Protein AF-D8QHE2-F1 (afdb_monomer_lite)

Secondary structure (DSSP, 8-state):
-----------S--PBP-TT-EE-TT-EEEEEETTEEEEEEESS-EE--GGG---TT-SSEEEEEE-

Foldseek 3Di:
DDQPPQDLDDDPDAAADDAQDWDDANHKHWDDDPNWIWMWGFHDTDGHDPVQPDDVPRPGIDTNDID

Radius of gyration: 11.23 Å; chains: 1; bounding box: 25×20×38 Å

Structure (mmCIF, N/CA/C/O backbone):
data_AF-D8QHE2-F1
#
_entry.id   AF-D8QHE2-F1
#
loop_
_atom_site.group_PDB
_atom_site.id
_atom_site.type_symbol
_atom_site.label_atom_id
_atom_site.label_alt_id
_atom_site.label_comp_id
_atom_site.label_asym_id
_atom_site.label_entity_id
_atom_site.label_seq_id
_atom_site.pdbx_PDB_ins_code
_atom_site.Cartn_x
_atom_site.Cartn_y
_atom_site.Cartn_z
_atom_site.occupancy
_atom_site.B_iso_or_equiv
_atom_site.auth_seq_id
_atom_site.auth_comp_id
_atom_site.auth_asym_id
_atom_site.auth_atom_id
_atom_site.pdbx_PDB_model_num
ATOM 1 N N . MET A 1 1 ? 0.037 1.641 -23.190 1.00 37.75 1 MET A N 1
ATOM 2 C CA . MET A 1 1 ? 0.302 0.762 -22.031 1.00 37.75 1 MET A CA 1
ATOM 3 C C . MET A 1 1 ? -0.772 1.056 -20.999 1.00 37.75 1 MET A C 1
ATOM 5 O O . MET A 1 1 ? -0.834 2.188 -20.544 1.00 37.75 1 MET A O 1
ATOM 9 N N . ALA A 1 2 ? -1.691 0.123 -20.741 1.00 40.38 2 ALA A N 1
ATOM 10 C CA . ALA A 1 2 ? -2.772 0.340 -19.783 1.00 40.38 2 ALA A CA 1
ATOM 11 C C . ALA A 1 2 ? -2.188 0.341 -18.366 1.00 40.38 2 ALA A C 1
ATOM 13 O O . ALA A 1 2 ? -1.688 -0.681 -17.902 1.00 40.38 2 ALA A O 1
ATOM 14 N N . THR A 1 3 ? -2.211 1.489 -17.693 1.00 49.75 3 THR A N 1
ATOM 15 C CA . THR A 1 3 ? -1.977 1.572 -16.253 1.00 49.75 3 THR A CA 1
ATOM 16 C C . THR A 1 3 ? -3.062 0.731 -15.596 1.00 49.75 3 THR A C 1
ATOM 18 O O . THR A 1 3 ? -4.240 1.075 -15.681 1.00 49.75 3 THR A O 1
ATOM 21 N N . ALA A 1 4 ? -2.697 -0.410 -15.010 1.00 52.38 4 ALA A N 1
ATOM 22 C CA . ALA A 1 4 ? -3.632 -1.182 -14.207 1.00 52.38 4 ALA A CA 1
ATOM 23 C C . ALA A 1 4 ? -4.184 -0.242 -13.130 1.00 52.38 4 ALA A C 1
ATOM 25 O O . ALA A 1 4 ? -3.422 0.284 -12.318 1.00 52.38 4 ALA A O 1
ATOM 26 N N . ALA A 1 5 ? -5.487 0.039 -13.179 1.00 61.03 5 ALA A N 1
ATOM 27 C CA . ALA A 1 5 ? -6.124 0.885 -12.186 1.00 61.03 5 ALA A CA 1
ATOM 28 C C . ALA A 1 5 ? -5.937 0.215 -10.823 1.00 61.03 5 ALA A C 1
ATOM 30 O O . ALA A 1 5 ? -6.405 -0.902 -10.597 1.00 61.03 5 ALA A O 1
ATOM 31 N N . ILE A 1 6 ? -5.197 0.875 -9.937 1.00 66.06 6 ILE A N 1
ATOM 32 C CA . ILE A 1 6 ? -4.959 0.383 -8.586 1.00 66.06 6 ILE A CA 1
ATOM 33 C C . ILE A 1 6 ? -6.315 0.252 -7.897 1.00 66.06 6 ILE A C 1
ATOM 35 O O . ILE A 1 6 ? -7.100 1.200 -7.848 1.00 66.06 6 ILE A O 1
ATOM 39 N N . GLN A 1 7 ? -6.613 -0.953 -7.411 1.00 66.88 7 GLN A N 1
ATOM 40 C CA . GLN A 1 7 ? -7.889 -1.248 -6.779 1.00 66.88 7 GLN A CA 1
ATOM 41 C C . GLN A 1 7 ? -8.051 -0.388 -5.519 1.00 66.88 7 GLN A C 1
ATOM 43 O O . GLN A 1 7 ? -7.283 -0.518 -4.568 1.00 66.88 7 GLN A O 1
ATOM 48 N N . THR A 1 8 ? -9.079 0.459 -5.505 1.00 68.62 8 THR A N 1
ATOM 49 C CA . THR A 1 8 ? -9.407 1.368 -4.391 1.00 68.62 8 THR A CA 1
ATOM 50 C C . THR A 1 8 ? -10.283 0.731 -3.313 1.00 68.62 8 THR A C 1
ATOM 52 O O . THR A 1 8 ? -10.540 1.342 -2.279 1.00 68.62 8 THR A O 1
ATOM 55 N N . ARG A 1 9 ? -10.763 -0.503 -3.517 1.00 80.38 9 ARG A N 1
ATOM 56 C CA . ARG A 1 9 ? -11.538 -1.228 -2.502 1.00 80.38 9 ARG A CA 1
ATOM 57 C C . ARG A 1 9 ? -10.606 -1.836 -1.464 1.00 80.38 9 ARG A C 1
ATOM 59 O O . ARG A 1 9 ? -9.881 -2.768 -1.776 1.00 80.38 9 ARG A O 1
ATOM 66 N N . ILE A 1 10 ? -10.691 -1.362 -0.225 1.00 80.56 10 ILE A N 1
ATOM 67 C CA . ILE A 1 10 ? -9.978 -1.959 0.909 1.00 80.56 10 ILE A CA 1
ATOM 68 C C . ILE A 1 10 ? -10.618 -3.317 1.234 1.00 80.56 10 ILE A C 1
ATOM 70 O O . ILE A 1 10 ? -11.773 -3.370 1.669 1.00 80.56 10 ILE A O 1
ATOM 74 N N . GLY A 1 11 ? -9.871 -4.407 1.033 1.00 75.50 11 GLY A N 1
ATOM 75 C CA . GLY A 1 11 ? -10.309 -5.771 1.351 1.00 75.50 11 GLY A CA 1
ATOM 76 C C . GLY A 1 11 ? -10.648 -5.969 2.834 1.00 75.50 11 GLY A C 1
ATOM 77 O O . GLY A 1 11 ? -10.266 -5.174 3.690 1.00 75.50 11 GLY A O 1
ATOM 78 N N . SER A 1 12 ? -11.391 -7.023 3.178 1.00 80.44 12 SER A N 1
ATOM 79 C CA . SER A 1 12 ? -11.763 -7.309 4.576 1.00 80.44 12 SER A CA 1
ATOM 80 C C . SER A 1 12 ? -10.536 -7.524 5.469 1.00 80.44 12 SER A C 1
ATOM 82 O O . SER A 1 12 ? -10.509 -7.004 6.584 1.00 80.44 12 SER A O 1
ATOM 84 N N . ALA A 1 13 ? -9.501 -8.182 4.943 1.00 83.25 13 ALA A N 1
ATOM 85 C CA . ALA A 1 13 ? -8.208 -8.369 5.587 1.00 83.25 13 ALA A CA 1
ATOM 86 C C . ALA A 1 13 ? -7.110 -7.598 4.838 1.00 83.25 13 ALA A C 1
ATOM 88 O O . ALA A 1 13 ? -6.790 -7.922 3.695 1.00 83.25 13 ALA A O 1
ATOM 89 N N . THR A 1 14 ? -6.515 -6.606 5.505 1.00 91.56 14 THR A N 1
ATOM 90 C CA . THR A 1 14 ? -5.342 -5.878 5.008 1.00 91.56 14 THR A CA 1
ATOM 91 C C . THR A 1 14 ? -4.168 -6.155 5.944 1.00 91.56 14 THR A C 1
ATOM 93 O O . THR A 1 14 ? -4.248 -5.787 7.120 1.00 91.56 14 THR A O 1
ATOM 96 N N . PRO A 1 15 ? -3.085 -6.792 5.472 1.00 92.81 15 PRO A N 1
ATOM 97 C CA . PRO A 1 15 ? -1.918 -7.047 6.307 1.00 92.81 15 PRO A CA 1
ATOM 98 C C . PRO A 1 15 ? -1.251 -5.743 6.752 1.00 92.81 15 PRO A C 1
ATOM 100 O O . PRO A 1 15 ? -1.180 -4.788 5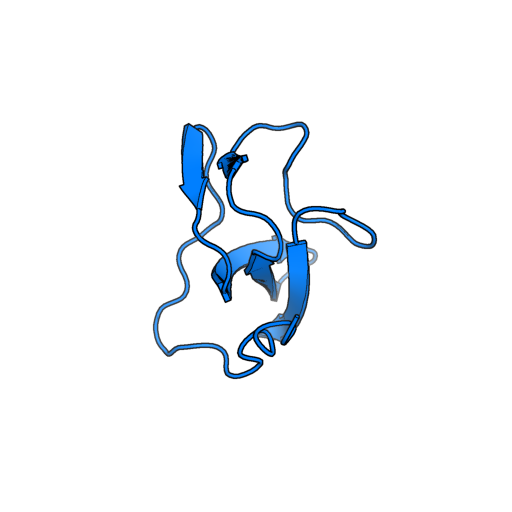.976 1.00 92.81 15 PRO A O 1
ATOM 103 N N . ILE A 1 16 ? -0.700 -5.730 7.967 1.00 94.00 16 ILE A N 1
ATOM 104 C CA . ILE A 1 16 ? 0.183 -4.646 8.403 1.00 94.00 16 ILE A CA 1
ATOM 105 C C . ILE A 1 16 ? 1.418 -4.588 7.497 1.00 94.00 16 ILE A C 1
ATOM 107 O O . ILE A 1 16 ? 1.898 -5.618 7.008 1.00 94.00 16 ILE A O 1
ATOM 111 N N . TRP A 1 17 ? 1.903 -3.380 7.226 1.00 95.19 17 TRP A N 1
ATOM 112 C CA . TRP A 1 17 ? 3.154 -3.202 6.507 1.00 95.19 17 TRP A CA 1
ATOM 113 C C . TRP A 1 17 ? 4.317 -3.813 7.300 1.00 95.19 17 TRP A C 1
ATOM 115 O O . TRP A 1 17 ? 4.450 -3.563 8.497 1.00 95.19 17 TRP A O 1
ATOM 125 N N . ASP A 1 18 ? 5.169 -4.581 6.618 1.00 95.56 18 ASP A N 1
ATOM 126 C CA . ASP A 1 18 ? 6.304 -5.287 7.219 1.00 95.56 18 ASP A CA 1
ATOM 127 C C . ASP A 1 18 ? 7.557 -5.158 6.337 1.00 95.56 18 ASP A C 1
ATOM 129 O O . ASP A 1 18 ? 7.461 -5.065 5.109 1.00 95.56 18 ASP A O 1
ATOM 133 N N . LYS A 1 19 ? 8.740 -5.160 6.960 1.00 95.50 19 LYS A N 1
ATOM 134 C CA . LYS A 1 19 ? 10.036 -5.120 6.269 1.00 95.50 19 LYS A CA 1
ATOM 135 C C . LYS A 1 19 ? 10.348 -6.483 5.649 1.00 95.50 19 LYS A C 1
ATOM 137 O O . LYS A 1 19 ? 9.877 -7.519 6.093 1.00 95.50 19 LYS A O 1
ATOM 142 N N . ASN A 1 20 ? 11.167 -6.491 4.600 1.00 96.25 20 ASN A N 1
ATOM 143 C CA . ASN A 1 20 ? 11.592 -7.692 3.867 1.00 96.25 20 ASN A CA 1
ATOM 144 C C . ASN A 1 20 ? 10.454 -8.510 3.226 1.00 96.25 20 ASN A C 1
ATOM 146 O O . ASN A 1 20 ? 10.694 -9.591 2.693 1.00 96.25 20 ASN A O 1
ATOM 150 N N . ARG A 1 21 ? 9.223 -7.988 3.210 1.00 96.19 21 ARG A N 1
ATOM 151 C CA . ARG A 1 21 ? 8.102 -8.575 2.479 1.00 96.19 21 ARG A CA 1
ATOM 152 C C . ARG A 1 21 ? 8.104 -8.108 1.028 1.00 96.19 21 ARG A C 1
ATOM 154 O O . ARG A 1 21 ? 8.207 -6.907 0.770 1.00 96.19 21 ARG A O 1
ATOM 161 N N . ALA A 1 22 ? 7.970 -9.042 0.093 1.00 96.81 22 ALA A N 1
ATOM 162 C CA . ALA A 1 22 ? 7.738 -8.726 -1.311 1.00 96.81 22 ALA A CA 1
ATOM 163 C C . ALA A 1 22 ? 6.274 -8.316 -1.520 1.00 96.81 22 ALA A C 1
ATOM 165 O O . ALA A 1 22 ? 5.375 -9.047 -1.103 1.00 96.81 22 ALA A O 1
ATOM 166 N N . TRP A 1 23 ? 6.057 -7.177 -2.176 1.00 94.56 23 TRP A N 1
ATOM 167 C CA . TRP A 1 23 ? 4.730 -6.694 -2.552 1.00 94.56 23 TRP A CA 1
ATOM 168 C C . TRP A 1 23 ? 4.582 -6.640 -4.063 1.00 94.56 23 TRP A C 1
ATOM 170 O O . TRP A 1 23 ? 5.476 -6.184 -4.782 1.00 94.56 23 TRP A O 1
ATOM 180 N N . ARG A 1 24 ? 3.419 -7.066 -4.544 1.00 94.88 24 ARG A N 1
ATOM 181 C CA . ARG A 1 24 ? 3.011 -6.951 -5.945 1.00 94.88 24 ARG A CA 1
ATOM 182 C C . ARG A 1 24 ? 2.217 -5.666 -6.151 1.00 94.88 24 ARG A C 1
ATOM 184 O O . ARG A 1 24 ? 1.581 -5.164 -5.227 1.00 94.88 24 ARG A O 1
ATOM 191 N N . VAL A 1 25 ? 2.227 -5.146 -7.379 1.00 93.06 25 VAL A N 1
ATOM 192 C CA . VAL A 1 25 ? 1.382 -3.999 -7.745 1.00 93.06 25 VAL A CA 1
ATOM 193 C C . VAL A 1 25 ? -0.082 -4.342 -7.466 1.00 93.06 25 VAL A C 1
ATOM 195 O O . VAL A 1 25 ? -0.559 -5.406 -7.855 1.00 93.06 25 VAL A O 1
ATOM 198 N N . GLY A 1 26 ? -0.781 -3.441 -6.782 1.00 90.06 26 GLY A N 1
ATOM 199 C CA . GLY A 1 26 ? -2.172 -3.595 -6.372 1.00 90.06 26 GLY A CA 1
ATOM 200 C C . GLY A 1 26 ? -2.378 -4.293 -5.027 1.00 90.06 26 GLY A C 1
ATOM 201 O O . GLY A 1 26 ? -3.490 -4.221 -4.511 1.00 90.06 26 GLY A O 1
ATOM 202 N N . GLU A 1 27 ? -1.359 -4.919 -4.423 1.00 92.38 27 GLU A N 1
ATOM 203 C CA . GLU A 1 27 ? -1.493 -5.439 -3.057 1.00 92.38 27 GLU A CA 1
ATOM 204 C C . GLU A 1 27 ? -1.637 -4.303 -2.045 1.00 92.38 27 GLU A C 1
ATOM 206 O O . GLU A 1 27 ? -1.067 -3.221 -2.206 1.00 92.38 27 GLU A O 1
ATOM 211 N N . HIS A 1 28 ? -2.404 -4.558 -0.986 1.00 93.56 28 HIS A N 1
ATOM 212 C CA . HIS A 1 28 ? -2.681 -3.570 0.051 1.00 93.56 28 HIS A CA 1
ATOM 213 C C . HIS A 1 28 ? -1.889 -3.857 1.321 1.00 93.56 28 HIS A C 1
ATOM 215 O O . HIS A 1 28 ? -1.755 -5.010 1.730 1.00 93.56 28 HIS A O 1
ATOM 221 N N . CYS A 1 29 ? -1.438 -2.797 1.986 1.00 93.75 29 CYS A N 1
ATOM 222 C CA . CYS A 1 29 ? -0.877 -2.853 3.330 1.00 93.75 29 CYS A CA 1
ATOM 223 C C . CYS A 1 29 ? -1.503 -1.784 4.230 1.00 93.75 29 CYS A C 1
ATOM 225 O O . CYS A 1 29 ? -1.989 -0.757 3.749 1.00 93.75 29 CYS A O 1
ATOM 227 N N . SER A 1 30 ? -1.449 -1.995 5.541 1.00 94.38 30 SER A N 1
ATOM 228 C CA . SER A 1 30 ? -1.933 -1.048 6.541 1.00 94.38 30 SER A CA 1
ATOM 229 C C . SER A 1 30 ? -0.813 -0.503 7.432 1.00 94.38 30 SER A C 1
ATOM 231 O O . SER A 1 30 ? 0.174 -1.184 7.715 1.00 94.38 30 SER A O 1
ATOM 233 N N . LEU A 1 31 ? -0.974 0.740 7.886 1.00 94.62 31 LEU A N 1
ATOM 234 C CA . LEU A 1 31 ? -0.153 1.369 8.917 1.00 94.62 31 LEU A CA 1
ATOM 235 C C . LEU A 1 31 ? -1.035 1.954 10.011 1.00 94.62 31 LEU A C 1
ATOM 237 O O . LEU A 1 31 ? -2.019 2.635 9.734 1.00 94.62 31 LEU A O 1
ATOM 241 N N . TRP A 1 32 ? -0.629 1.744 11.259 1.00 92.38 32 TRP A N 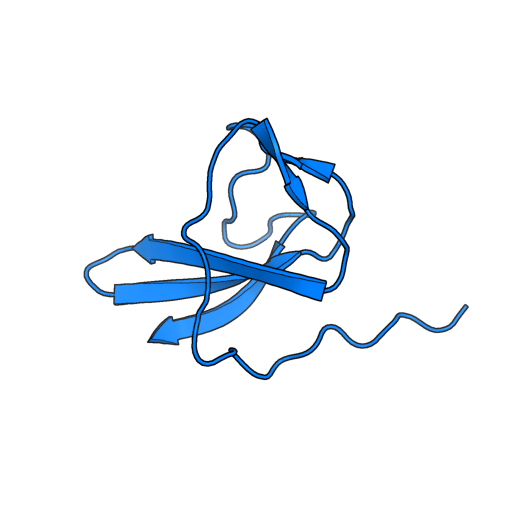1
ATOM 242 C CA . TRP A 1 32 ? -1.208 2.452 12.392 1.00 92.38 32 TRP A CA 1
ATOM 243 C C . TRP A 1 32 ? -0.588 3.847 12.499 1.00 92.38 32 TRP A C 1
ATOM 245 O O . TRP A 1 32 ? 0.604 3.975 12.780 1.00 92.38 32 TRP A O 1
ATOM 255 N N . VAL A 1 33 ? -1.384 4.893 12.273 1.00 90.81 33 VAL A N 1
ATOM 256 C CA . VAL A 1 33 ? -0.927 6.290 12.287 1.00 90.81 33 VAL A CA 1
ATOM 257 C C . VAL A 1 33 ? -1.964 7.163 12.987 1.00 90.81 33 VAL A C 1
ATOM 259 O O . VAL A 1 33 ? -3.133 7.204 12.597 1.00 90.81 33 VAL A O 1
ATOM 262 N N . ASN A 1 34 ? -1.535 7.907 14.011 1.00 90.44 34 ASN A N 1
ATOM 263 C CA . ASN A 1 34 ? -2.370 8.883 14.724 1.00 90.44 34 ASN A CA 1
ATOM 264 C C . ASN A 1 34 ? -3.714 8.295 15.197 1.00 90.44 34 ASN A C 1
ATOM 266 O O . ASN A 1 34 ? -4.770 8.874 14.951 1.00 90.44 34 ASN A O 1
ATOM 270 N N . GLY A 1 35 ? -3.688 7.105 15.804 1.00 92.81 35 GLY A N 1
ATOM 271 C CA . GLY A 1 35 ? -4.884 6.474 16.375 1.00 92.81 35 GLY A CA 1
ATOM 272 C C . GLY A 1 35 ? -5.868 5.879 15.362 1.00 92.81 35 GLY A C 1
ATOM 273 O O . GLY A 1 35 ? -7.029 5.688 15.702 1.00 92.81 35 GLY A O 1
ATOM 274 N N . GLY A 1 36 ? -5.443 5.606 14.128 1.00 92.00 36 GLY A N 1
ATOM 275 C CA . GLY A 1 36 ? -6.261 4.898 13.142 1.00 92.00 36 GLY A CA 1
ATOM 276 C C . GLY A 1 36 ? -5.412 4.130 12.140 1.00 92.00 36 GLY A C 1
ATOM 277 O O . GLY A 1 36 ? -4.179 4.181 12.189 1.00 92.00 36 GLY A O 1
ATOM 278 N N . VAL A 1 37 ? -6.079 3.396 11.250 1.00 93.31 37 VAL A N 1
ATOM 279 C CA . VAL A 1 37 ? -5.423 2.480 10.316 1.00 93.31 37 VAL A CA 1
ATOM 280 C C . VAL A 1 37 ? -5.475 3.065 8.914 1.00 93.31 37 VAL A C 1
ATOM 282 O O . VAL A 1 37 ? -6.489 2.978 8.225 1.00 93.31 37 VAL A O 1
ATOM 285 N N . ASP A 1 38 ? -4.364 3.633 8.467 1.00 94.62 38 ASP A N 1
ATOM 286 C CA . ASP A 1 38 ? -4.223 4.082 7.089 1.00 94.62 38 ASP A CA 1
ATOM 287 C C . ASP A 1 38 ? -3.922 2.878 6.192 1.00 94.62 38 ASP A C 1
ATOM 289 O O . ASP A 1 38 ? -3.114 2.010 6.532 1.00 94.62 38 ASP A O 1
ATOM 293 N N . VAL A 1 39 ? -4.560 2.823 5.027 1.00 94.19 39 VAL A N 1
ATOM 294 C CA . VAL A 1 39 ? -4.394 1.748 4.051 1.00 94.19 39 VAL A CA 1
ATOM 295 C C . VAL A 1 39 ? -3.786 2.300 2.771 1.00 94.19 39 VAL A C 1
ATOM 297 O O . VAL A 1 39 ? -4.232 3.311 2.221 1.00 94.19 39 VAL A O 1
ATOM 300 N N . TYR A 1 40 ? -2.776 1.590 2.280 1.00 94.62 40 TYR A N 1
ATOM 301 C CA . TYR A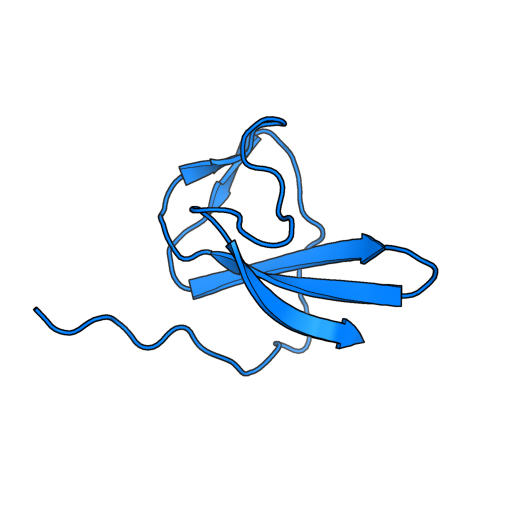 1 40 ? -2.041 1.919 1.072 1.00 94.62 40 TYR A CA 1
ATOM 302 C C . TYR A 1 40 ? -2.080 0.753 0.091 1.00 94.62 40 TYR A C 1
ATOM 304 O O . TYR A 1 40 ? -2.058 -0.409 0.491 1.00 94.62 40 TYR A O 1
ATOM 312 N N . ALA A 1 41 ? -2.085 1.072 -1.196 1.00 93.94 41 ALA A N 1
ATOM 313 C CA . ALA A 1 41 ? -1.899 0.120 -2.274 1.00 93.94 41 ALA A CA 1
ATOM 314 C C . ALA A 1 41 ? -0.505 0.273 -2.885 1.00 93.94 41 ALA A C 1
ATOM 316 O O . ALA A 1 41 ? -0.029 1.387 -3.112 1.00 93.94 41 ALA A O 1
ATOM 317 N N . CYS A 1 42 ? 0.147 -0.852 -3.152 1.00 94.19 42 CYS A N 1
ATOM 318 C CA . CYS A 1 42 ? 1.445 -0.897 -3.801 1.00 94.19 42 CYS A CA 1
ATOM 319 C C . CYS A 1 42 ? 1.299 -0.499 -5.275 1.00 94.19 42 CYS A C 1
ATOM 321 O O . CYS A 1 42 ? 0.497 -1.084 -6.004 1.00 94.19 42 CYS A O 1
ATOM 323 N N . ILE A 1 43 ? 2.071 0.487 -5.726 1.00 94.81 43 ILE A N 1
ATOM 324 C CA . ILE A 1 43 ? 2.014 0.991 -7.111 1.00 94.81 43 ILE A CA 1
ATOM 325 C C . ILE A 1 43 ? 3.214 0.537 -7.948 1.00 94.81 43 ILE A C 1
ATOM 327 O O . ILE A 1 43 ? 3.164 0.579 -9.174 1.00 94.81 43 ILE A O 1
ATOM 331 N N . VAL A 1 44 ? 4.266 0.039 -7.289 1.00 94.19 44 VAL A N 1
ATOM 332 C CA . VAL A 1 44 ? 5.474 -0.523 -7.905 1.00 94.19 44 VAL A CA 1
ATOM 333 C C . VAL A 1 44 ? 5.891 -1.770 -7.132 1.00 94.19 44 VAL A C 1
ATOM 335 O O . VAL A 1 44 ? 6.131 -1.697 -5.928 1.00 94.19 44 VAL A O 1
ATOM 338 N N . ALA A 1 45 ? 6.011 -2.911 -7.817 1.00 95.75 45 ALA A N 1
ATOM 339 C CA . ALA A 1 45 ? 6.457 -4.153 -7.189 1.00 95.75 45 ALA A CA 1
ATOM 340 C C . ALA A 1 45 ? 7.874 -3.996 -6.612 1.00 95.75 45 ALA A C 1
ATOM 342 O O . ALA A 1 45 ? 8.784 -3.548 -7.308 1.00 95.75 45 ALA A O 1
ATOM 343 N N . HIS A 1 46 ? 8.057 -4.352 -5.340 1.00 95.69 46 HIS A N 1
ATOM 344 C CA . HIS A 1 46 ? 9.334 -4.205 -4.640 1.00 95.69 46 HIS A CA 1
ATOM 345 C C . HIS A 1 46 ? 9.402 -5.100 -3.396 1.00 95.69 46 HIS A C 1
ATOM 347 O O . HIS A 1 46 ? 8.391 -5.625 -2.924 1.00 95.69 46 HIS A O 1
ATOM 353 N N . VAL A 1 47 ? 10.606 -5.250 -2.841 1.00 97.44 47 VAL A N 1
ATOM 354 C CA . VAL A 1 47 ? 10.809 -5.810 -1.500 1.00 97.44 47 VAL A CA 1
ATOM 355 C C . VAL A 1 47 ? 10.869 -4.664 -0.498 1.00 97.44 47 VAL A C 1
ATOM 357 O O . VAL A 1 47 ? 11.599 -3.691 -0.688 1.00 97.44 47 VAL A O 1
ATOM 360 N N . SER A 1 48 ? 10.084 -4.778 0.566 1.00 95.19 48 SER A N 1
ATOM 361 C CA . SER A 1 48 ? 9.952 -3.743 1.588 1.00 95.19 48 SER A CA 1
ATOM 362 C C . SER A 1 48 ? 11.254 -3.490 2.320 1.00 95.19 48 SER A C 1
ATOM 364 O O . SER A 1 48 ? 11.882 -4.413 2.831 1.00 95.19 48 SER A O 1
ATOM 366 N N . SER A 1 49 ? 11.595 -2.222 2.489 1.00 95.81 49 SER A N 1
ATOM 367 C CA . SER A 1 49 ? 12.638 -1.772 3.404 1.00 95.81 49 SER A CA 1
ATOM 368 C C . SER A 1 49 ? 12.164 -0.524 4.141 1.00 95.81 49 SER A C 1
ATOM 370 O O . SER A 1 49 ? 11.156 0.078 3.775 1.00 95.81 49 SER A O 1
ATOM 372 N N . THR A 1 50 ? 12.901 -0.077 5.159 1.00 93.56 50 THR A N 1
ATOM 373 C CA . THR A 1 50 ? 12.595 1.194 5.843 1.00 93.56 50 THR A CA 1
ATOM 374 C C . THR A 1 50 ? 12.491 2.370 4.857 1.00 93.56 50 THR A C 1
ATOM 376 O O . THR A 1 50 ? 11.654 3.248 5.032 1.00 93.56 50 THR A O 1
ATOM 379 N N . ALA A 1 51 ? 13.293 2.374 3.785 1.00 93.56 51 ALA A N 1
ATOM 380 C CA . ALA A 1 51 ? 13.270 3.431 2.773 1.00 93.56 51 ALA A CA 1
ATOM 381 C C . ALA A 1 51 ? 11.971 3.439 1.945 1.00 93.56 51 ALA A C 1
ATOM 383 O O . ALA A 1 51 ? 11.520 4.504 1.507 1.00 93.56 51 ALA A O 1
ATOM 384 N N . THR A 1 52 ? 11.352 2.267 1.773 1.00 95.06 52 THR A N 1
ATOM 385 C CA . THR A 1 52 ? 10.117 2.074 1.004 1.00 95.06 52 THR A CA 1
ATOM 386 C C . THR A 1 52 ? 8.873 1.993 1.886 1.00 95.06 52 THR A C 1
ATOM 388 O O . THR A 1 52 ? 7.824 1.587 1.400 1.00 95.06 52 THR A O 1
ATOM 391 N N . GLN A 1 53 ? 8.944 2.383 3.164 1.00 94.69 53 GLN A N 1
ATOM 392 C CA . GLN A 1 53 ? 7.765 2.427 4.031 1.00 94.69 53 GLN A CA 1
ATOM 393 C C . GLN A 1 53 ? 6.684 3.370 3.451 1.00 94.69 53 GLN A C 1
ATOM 395 O O . GLN A 1 53 ? 7.030 4.461 2.972 1.00 94.69 53 GLN A O 1
ATOM 400 N N . PRO A 1 54 ? 5.392 2.979 3.470 1.00 94.75 54 PRO A N 1
AT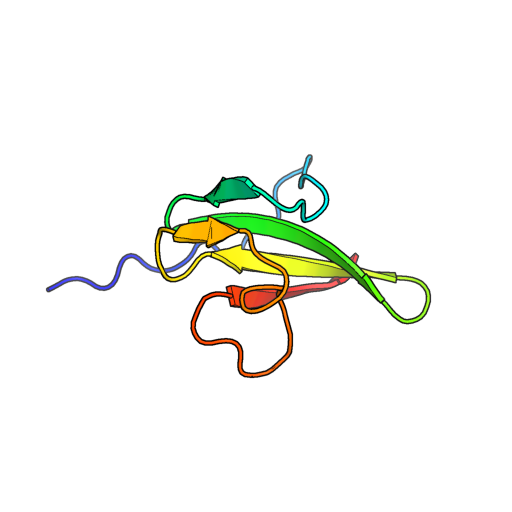OM 401 C CA . PRO A 1 54 ? 4.302 3.822 3.004 1.00 94.75 54 PRO A CA 1
ATOM 402 C C . PRO A 1 54 ? 4.245 5.131 3.788 1.00 94.75 54 PRO A C 1
ATOM 404 O O . PRO A 1 54 ? 4.312 5.153 5.016 1.00 94.75 54 PRO A O 1
ATOM 407 N N . ARG A 1 55 ? 4.151 6.228 3.040 1.00 91.44 55 ARG A N 1
ATOM 408 C CA . ARG A 1 55 ? 4.050 7.603 3.531 1.00 91.44 55 ARG A CA 1
ATOM 409 C C . ARG A 1 55 ? 3.417 8.476 2.445 1.00 91.44 55 ARG A C 1
ATOM 411 O O . ARG A 1 55 ? 3.501 8.101 1.269 1.00 91.44 55 ARG A O 1
ATOM 418 N N . PRO A 1 56 ? 2.835 9.637 2.785 1.00 87.31 56 PRO A N 1
ATOM 419 C CA . PRO A 1 56 ? 2.387 10.602 1.786 1.00 87.31 56 PRO A CA 1
ATOM 420 C C . PRO A 1 56 ? 3.511 10.938 0.793 1.00 87.31 56 PRO A C 1
ATOM 422 O O . PRO A 1 56 ? 4.641 11.208 1.199 1.00 87.31 56 PRO A O 1
ATOM 425 N N . GLY A 1 57 ? 3.219 10.867 -0.509 1.00 85.81 57 GLY A N 1
ATOM 426 C CA . GLY A 1 57 ? 4.203 11.106 -1.575 1.00 85.81 57 GLY A CA 1
ATOM 427 C C . GLY A 1 57 ? 5.201 9.965 -1.817 1.00 85.81 57 GLY A C 1
ATOM 428 O O . GLY A 1 57 ? 6.196 10.163 -2.511 1.00 85.81 57 GLY A O 1
ATOM 429 N N . SER A 1 58 ? 4.977 8.774 -1.253 1.00 91.75 58 SER A N 1
ATOM 430 C CA . SER A 1 58 ? 5.813 7.609 -1.552 1.00 91.75 58 SER A CA 1
ATOM 431 C C . SER A 1 58 ? 5.697 7.204 -3.030 1.00 91.75 58 SER A C 1
ATOM 433 O O . SER A 1 58 ? 4.583 7.066 -3.530 1.00 91.75 58 SER A O 1
ATOM 435 N N . PRO A 1 59 ? 6.814 6.920 -3.726 1.00 94.69 59 PRO A N 1
ATOM 436 C CA . PRO A 1 59 ? 6.770 6.420 -5.101 1.00 94.69 59 PRO A CA 1
ATOM 437 C C . PRO A 1 59 ? 6.373 4.934 -5.192 1.00 94.69 59 PRO A C 1
ATOM 439 O O . PRO A 1 59 ? 6.215 4.412 -6.291 1.00 94.69 59 PRO A O 1
ATOM 442 N N . TYR A 1 60 ? 6.222 4.244 -4.056 1.00 94.88 60 TYR A N 1
ATOM 443 C CA . TYR A 1 60 ? 5.879 2.817 -3.989 1.00 94.88 60 TYR A CA 1
ATOM 444 C C . TYR A 1 60 ? 4.447 2.560 -3.525 1.00 94.88 60 TYR A C 1
ATOM 446 O O . TYR A 1 60 ? 3.918 1.473 -3.753 1.00 94.88 60 TYR A O 1
ATOM 454 N N . TRP A 1 61 ? 3.817 3.551 -2.891 1.00 94.94 61 TRP A N 1
ATOM 455 C CA . TRP A 1 61 ? 2.559 3.381 -2.178 1.00 94.94 61 TRP A CA 1
ATOM 456 C C . TRP A 1 61 ? 1.607 4.534 -2.450 1.00 94.94 61 TRP A C 1
ATOM 458 O O . TRP A 1 61 ? 1.962 5.697 -2.281 1.00 94.94 61 TRP A O 1
ATOM 468 N N . GLN A 1 62 ? 0.368 4.198 -2.782 1.00 93.81 62 GLN A N 1
ATOM 469 C CA . GLN A 1 62 ? -0.730 5.142 -2.907 1.00 93.81 62 GLN A CA 1
ATOM 470 C C . GLN A 1 62 ? -1.676 4.965 -1.726 1.00 93.81 62 GLN A C 1
ATOM 472 O O . GLN A 1 62 ? -2.153 3.862 -1.477 1.00 93.81 62 GLN A O 1
ATOM 477 N N . PHE A 1 63 ? -1.963 6.046 -1.004 1.00 92.81 63 PHE A N 1
ATOM 478 C CA . PHE A 1 63 ? -3.005 6.037 0.020 1.00 92.81 63 PHE A CA 1
ATOM 479 C C . PHE A 1 63 ? -4.368 5.787 -0.637 1.00 92.81 63 PHE A C 1
ATOM 481 O O . PHE A 1 63 ? -4.718 6.469 -1.603 1.00 92.81 63 PHE A O 1
ATOM 488 N N . ILE A 1 64 ? -5.124 4.813 -0.126 1.00 92.56 64 ILE A N 1
ATOM 489 C CA . ILE A 1 64 ? -6.451 4.460 -0.658 1.00 92.56 64 ILE A CA 1
ATOM 490 C C . ILE A 1 64 ? -7.586 4.682 0.346 1.00 92.56 64 ILE A C 1
ATOM 492 O O . ILE A 1 64 ? -8.748 4.683 -0.050 1.00 92.56 64 ILE A O 1
ATOM 496 N N . GLY A 1 65 ? -7.277 4.903 1.626 1.00 91.62 65 GLY A N 1
ATOM 497 C CA . GLY A 1 65 ? -8.274 5.245 2.637 1.00 91.62 65 GLY A CA 1
ATOM 498 C C . GLY A 1 65 ? -7.824 4.917 4.056 1.00 91.62 65 GLY A C 1
ATOM 499 O O . GLY A 1 65 ? -6.719 4.426 4.275 1.00 91.62 65 GLY A O 1
ATOM 500 N N . ARG A 1 66 ? -8.703 5.183 5.022 1.00 90.88 66 ARG A N 1
ATOM 501 C CA . ARG A 1 66 ? -8.474 4.953 6.452 1.00 90.88 66 ARG A CA 1
ATOM 502 C C . ARG A 1 66 ? -9.615 4.127 7.045 1.00 90.88 66 ARG A C 1
ATOM 504 O O . ARG A 1 66 ? -10.757 4.269 6.606 1.00 90.88 66 ARG A O 1
ATOM 511 N N . ARG A 1 67 ? -9.288 3.267 8.009 1.00 81.94 67 ARG A N 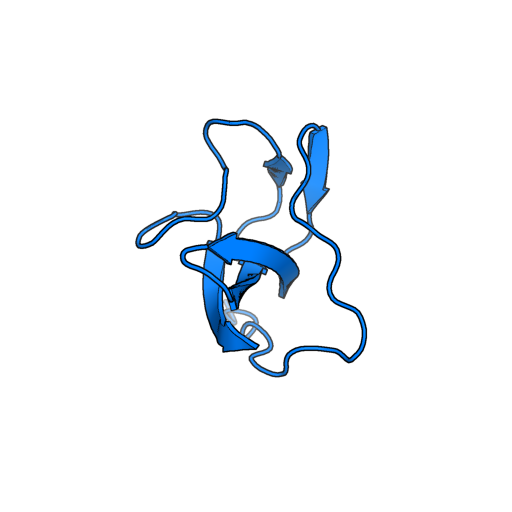1
ATOM 512 C CA . ARG A 1 67 ? -10.223 2.541 8.876 1.00 81.94 67 ARG A CA 1
ATOM 513 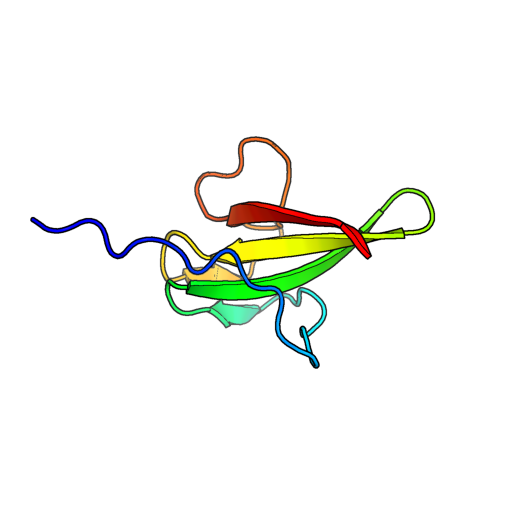C C . ARG A 1 67 ? -10.117 3.024 10.316 1.00 81.94 67 ARG A C 1
ATOM 515 O O . ARG A 1 67 ? -8.999 3.417 10.732 1.00 81.94 67 ARG A O 1
#

Sequence (67 aa):
MATAAIQTRIGSATPIWDKNRAWRVGEHCSLWVNGGVDVYACIVAHVSSTATQPRPGSPYWQFIGRR

pLDDT: mean 87.86, std 13.3, range [37.75, 97.44]

Organism: Schizophyllum commune (strain H4-8 / FGSC 9210) (NCBI:txid578458)